Protein AF-A0A7S2D6A1-F1 (afdb_monomer_lite)

Secondary structure (DSSP, 8-state):
--THHHHHHHHHHHHHHHT----EEEEE--S---HHHHHHHTT---TT--EE------SSSTT-TT--S--EEEEESSSS--EEEE-SSSPPGGGSSSS------EEEE--------

Sequence (117 aa):
GNDWGVLVSAIGAATSAAGTQNVLFMGDTNTGLSNSEVFSQLGVLRPDSYHGTSLLPTCCNTGSPGFVFPFDRVIANFGSNMSTEELFNPLPYWADQGDNEFHKAVVGSFSFTETST

Organism: NCBI:txid327968

pLDDT: mean 80.54, std 12.73, range [42.12, 94.38]

Foldseek 3Di:
DCCLVVQLVVLVVVCVVVVHLKDKDKWFPQDPDDQVVVCVSSNSDDRPAKAKEDQDLQDFPPDDPPSRGSTIMIIISFFDHWYKDWACVPPDPVQPPDPNGGGTDIDIDGGHDDPDD

Radius of gyration: 16.39 Å; chains: 1; bounding box: 39×26×48 Å

Structure (mmCIF, N/CA/C/O backbone):
data_AF-A0A7S2D6A1-F1
#
_entry.id   AF-A0A7S2D6A1-F1
#
loop_
_atom_site.group_PDB
_atom_site.id
_atom_site.type_symbol
_atom_site.label_atom_id
_atom_site.label_alt_id
_atom_site.label_comp_id
_atom_site.label_asym_id
_atom_site.label_entity_id
_atom_site.label_seq_id
_atom_site.pdbx_PDB_ins_code
_atom_site.Cartn_x
_atom_site.Cartn_y
_atom_site.Cartn_z
_atom_site.occupancy
_atom_site.B_iso_or_equiv
_atom_site.auth_seq_id
_atom_site.auth_comp_id
_atom_site.auth_asym_id
_atom_site.auth_atom_id
_atom_site.pdbx_PDB_model_num
ATOM 1 N N . GLY A 1 1 ? -20.171 2.797 -16.007 1.00 42.12 1 GLY A N 1
ATOM 2 C CA . GLY A 1 1 ? -20.963 2.445 -14.814 1.00 42.12 1 GLY A CA 1
ATOM 3 C C . GLY A 1 1 ? -20.009 2.480 -13.652 1.00 42.12 1 GLY A C 1
ATOM 4 O O . GLY A 1 1 ? -18.932 1.923 -13.786 1.00 42.12 1 GLY A O 1
ATOM 5 N N . ASN A 1 2 ? -20.304 3.245 -12.609 1.00 50.53 2 ASN A N 1
ATOM 6 C CA . ASN A 1 2 ? -19.270 3.702 -11.680 1.00 50.53 2 ASN A CA 1
ATOM 7 C C . ASN A 1 2 ? -19.007 2.625 -10.615 1.00 50.53 2 ASN A C 1
ATOM 9 O O . ASN A 1 2 ? -19.560 2.696 -9.520 1.00 50.53 2 ASN A O 1
ATOM 13 N N . ASP A 1 3 ? -18.176 1.638 -10.961 1.00 63.69 3 ASP A N 1
ATOM 14 C CA . ASP A 1 3 ? -17.757 0.508 -10.107 1.00 63.69 3 ASP A CA 1
ATOM 15 C C . ASP A 1 3 ? -17.219 0.946 -8.734 1.00 63.69 3 ASP A C 1
ATOM 17 O O . ASP A 1 3 ? -17.340 0.235 -7.739 1.00 63.69 3 ASP A O 1
ATOM 21 N N . TRP A 1 4 ? -16.705 2.174 -8.649 1.00 71.00 4 TRP A N 1
ATOM 22 C CA . TRP A 1 4 ? -16.200 2.776 -7.417 1.00 71.00 4 TRP A CA 1
ATOM 23 C C . TRP A 1 4 ? -17.199 2.765 -6.256 1.00 71.00 4 TRP A C 1
ATOM 25 O O . TRP A 1 4 ? -16.820 2.470 -5.125 1.00 71.00 4 TRP A O 1
ATOM 35 N N . GLY 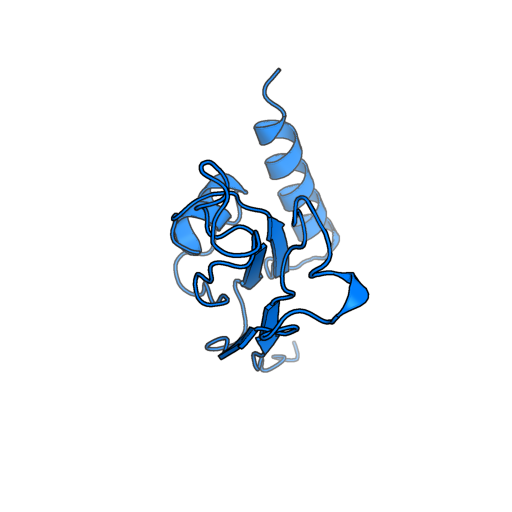A 1 5 ? -18.485 3.024 -6.516 1.00 78.25 5 GLY A N 1
ATOM 36 C CA . GLY A 1 5 ? -19.506 2.994 -5.462 1.00 78.25 5 GLY A CA 1
ATOM 37 C C . GLY A 1 5 ? -19.754 1.587 -4.907 1.00 78.25 5 GLY A C 1
ATOM 38 O O . GLY A 1 5 ? -20.060 1.432 -3.723 1.00 78.25 5 GLY A O 1
ATOM 39 N N . VAL A 1 6 ? -19.580 0.560 -5.745 1.00 85.19 6 VAL A N 1
ATOM 40 C CA . VAL A 1 6 ? -19.724 -0.849 -5.357 1.00 85.19 6 VAL A CA 1
ATOM 41 C C . VAL A 1 6 ? -18.557 -1.269 -4.469 1.00 85.19 6 VAL A C 1
ATOM 43 O O . VAL A 1 6 ? -18.793 -1.865 -3.421 1.00 85.19 6 VAL A O 1
ATOM 46 N N . LEU A 1 7 ? -17.323 -0.899 -4.828 1.00 83.81 7 LEU A N 1
ATOM 47 C CA . LEU A 1 7 ? -16.134 -1.212 -4.032 1.00 83.81 7 LEU A CA 1
ATOM 48 C C . LEU A 1 7 ? -16.190 -0.575 -2.638 1.00 83.81 7 LEU A C 1
ATOM 50 O O . LEU A 1 7 ? -16.009 -1.272 -1.643 1.00 83.81 7 LEU A O 1
ATOM 54 N N . VAL A 1 8 ? -16.514 0.718 -2.553 1.00 87.06 8 VAL A N 1
ATOM 55 C CA . VAL A 1 8 ? -16.676 1.424 -1.268 1.00 87.06 8 VAL A CA 1
ATOM 56 C C . VAL A 1 8 ? -17.741 0.745 -0.402 1.00 87.06 8 VAL A C 1
ATOM 58 O O . VAL A 1 8 ? -17.519 0.483 0.781 1.00 87.06 8 VAL A O 1
ATOM 61 N N . SER A 1 9 ? -18.887 0.403 -0.998 1.00 88.81 9 SER A N 1
ATOM 62 C CA . SER A 1 9 ? -19.976 -0.277 -0.287 1.00 88.81 9 SER A CA 1
ATOM 63 C C . SER A 1 9 ? -19.563 -1.667 0.201 1.00 88.81 9 SER A C 1
ATOM 65 O O . SER A 1 9 ? -19.900 -2.052 1.319 1.00 88.81 9 SER A O 1
ATOM 67 N N . ALA A 1 10 ? -18.808 -2.413 -0.608 1.00 89.62 10 ALA A N 1
ATOM 68 C CA . ALA A 1 10 ? -18.310 -3.737 -0.256 1.00 89.62 10 ALA A CA 1
ATOM 69 C C . ALA A 1 10 ? -17.293 -3.682 0.893 1.00 89.62 10 ALA A C 1
ATOM 71 O O . ALA A 1 10 ? -17.391 -4.480 1.823 1.00 89.62 10 ALA A O 1
ATOM 72 N N . ILE A 1 11 ? -16.369 -2.715 0.876 1.00 88.56 11 ILE A N 1
ATOM 73 C CA . ILE A 1 11 ? -15.416 -2.493 1.973 1.00 88.56 11 ILE A CA 1
ATOM 74 C C . ILE A 1 11 ? -16.170 -2.153 3.262 1.00 88.56 11 ILE A C 1
ATOM 76 O O . ILE A 1 11 ? -15.913 -2.769 4.294 1.00 88.56 11 ILE A O 1
ATOM 80 N N . GLY A 1 12 ? -17.146 -1.240 3.203 1.00 87.75 12 GLY A N 1
ATOM 81 C CA . GLY A 1 12 ? -17.979 -0.884 4.357 1.00 87.75 12 GLY A CA 1
ATOM 82 C C . GLY A 1 12 ? -18.802 -2.056 4.907 1.00 87.75 12 GLY A C 1
ATOM 83 O O . GLY A 1 12 ? -18.936 -2.218 6.122 1.00 87.75 12 GLY A O 1
ATOM 84 N N . ALA A 1 13 ? -19.334 -2.910 4.030 1.00 89.44 13 ALA A N 1
ATOM 85 C CA . ALA A 1 13 ? -20.041 -4.122 4.434 1.00 89.44 13 ALA A CA 1
ATOM 86 C C . ALA A 1 13 ? -19.095 -5.133 5.101 1.00 89.44 13 ALA A C 1
ATOM 88 O O . ALA A 1 13 ? -19.447 -5.712 6.129 1.00 89.44 13 ALA A O 1
ATOM 89 N N . ALA A 1 14 ? -17.888 -5.312 4.559 1.00 90.62 14 ALA A N 1
ATOM 90 C CA . ALA A 1 14 ? -16.883 -6.219 5.103 1.00 90.62 14 ALA A CA 1
ATOM 91 C C . ALA A 1 14 ? -16.384 -5.772 6.485 1.00 90.62 14 ALA A C 1
ATOM 93 O O . ALA A 1 14 ? -16.340 -6.588 7.403 1.00 90.62 14 ALA A O 1
ATOM 94 N N . THR A 1 15 ? -16.072 -4.485 6.670 1.00 89.62 15 THR A N 1
ATOM 95 C CA . THR A 1 15 ? -15.651 -3.934 7.974 1.00 89.62 15 THR A CA 1
ATOM 96 C C . THR A 1 15 ? -16.756 -4.062 9.021 1.00 89.62 15 THR A C 1
ATOM 98 O O . THR A 1 15 ? -16.502 -4.478 10.152 1.00 89.62 15 THR A O 1
ATOM 101 N N . SER A 1 16 ? -18.006 -3.796 8.630 1.00 90.00 16 SER A N 1
ATOM 102 C CA . SER A 1 16 ? -19.176 -3.975 9.498 1.00 90.00 16 SER A CA 1
ATOM 103 C C . SER A 1 16 ? -19.365 -5.436 9.911 1.00 90.00 16 SER A C 1
ATOM 105 O O . SER A 1 16 ? -19.540 -5.720 11.094 1.00 90.00 16 SER A O 1
ATOM 107 N N . ALA A 1 17 ? -19.294 -6.369 8.957 1.00 92.75 17 ALA A N 1
ATOM 108 C CA . ALA A 1 17 ? -19.446 -7.800 9.219 1.00 92.75 17 ALA A CA 1
ATOM 109 C C . ALA A 1 17 ? -18.306 -8.369 10.078 1.00 92.75 17 ALA A C 1
ATOM 111 O O . ALA A 1 17 ? -18.543 -9.234 10.917 1.00 92.75 17 ALA A O 1
ATOM 112 N N . ALA A 1 18 ? -17.082 -7.869 9.897 1.00 90.25 18 ALA A N 1
ATOM 113 C CA . ALA A 1 18 ? -15.915 -8.263 10.681 1.00 90.25 18 ALA A CA 1
ATOM 114 C C . ALA A 1 18 ? -15.847 -7.586 12.063 1.00 90.25 18 ALA A C 1
ATOM 116 O O . ALA A 1 18 ? -14.985 -7.935 12.866 1.00 90.25 18 ALA A O 1
ATOM 117 N N . GLY A 1 19 ? -16.716 -6.608 12.348 1.00 90.69 19 GLY A N 1
ATOM 118 C CA . GLY A 1 19 ? -16.708 -5.869 13.613 1.00 90.69 19 GLY A CA 1
ATOM 119 C C . GLY A 1 19 ? -15.456 -5.009 13.820 1.00 90.69 19 GLY A C 1
ATOM 120 O O . GLY A 1 19 ? -15.105 -4.704 14.957 1.00 90.69 19 GLY A O 1
ATOM 121 N N . THR A 1 20 ? -14.765 -4.619 12.746 1.00 88.00 20 THR A N 1
ATOM 122 C CA . THR A 1 20 ? -13.522 -3.842 12.816 1.00 88.00 20 THR A CA 1
ATOM 123 C C . THR A 1 20 ? -13.458 -2.787 11.726 1.00 88.00 20 THR A C 1
ATOM 125 O O . THR A 1 20 ? -13.941 -2.991 10.620 1.00 88.00 20 THR A O 1
ATOM 128 N N . GLN A 1 21 ? -12.827 -1.656 12.031 1.00 87.81 21 GLN A N 1
ATOM 129 C CA . GLN A 1 21 ? -12.503 -0.615 11.050 1.00 87.81 21 GLN A CA 1
ATOM 130 C C . GLN A 1 21 ? -11.050 -0.713 10.569 1.00 87.81 21 GLN A C 1
ATOM 132 O O . GLN A 1 21 ? -10.602 0.134 9.798 1.00 87.81 21 GLN A O 1
ATOM 137 N N . ASN A 1 22 ? -10.304 -1.722 11.031 1.00 89.31 22 ASN A N 1
ATOM 138 C CA . ASN A 1 22 ? -8.945 -1.975 10.575 1.00 89.31 22 ASN A CA 1
ATOM 139 C C . ASN A 1 22 ? -8.986 -2.562 9.159 1.00 89.31 22 ASN A C 1
ATOM 141 O O . ASN A 1 22 ? -9.624 -3.586 8.922 1.00 89.31 22 ASN A O 1
ATOM 145 N N . VAL A 1 23 ? -8.294 -1.917 8.227 1.00 91.06 23 VAL A N 1
ATOM 146 C CA . VAL A 1 23 ? -8.231 -2.294 6.815 1.00 91.06 23 VAL A CA 1
ATOM 147 C C . VAL A 1 23 ? -6.773 -2.394 6.398 1.00 91.06 23 VAL A C 1
ATOM 149 O O . VAL A 1 23 ? -6.000 -1.458 6.605 1.00 91.06 23 VAL A O 1
ATOM 152 N N . LEU A 1 24 ? -6.423 -3.534 5.798 1.00 91.88 24 LEU A N 1
ATOM 153 C CA . LEU A 1 24 ? -5.197 -3.747 5.037 1.00 91.88 24 LEU A CA 1
ATOM 154 C C . LEU A 1 24 ? -5.576 -3.815 3.556 1.00 91.88 24 LEU A C 1
ATOM 156 O O . LEU A 1 24 ? -6.356 -4.671 3.146 1.00 91.88 24 LEU A O 1
ATOM 160 N N . PHE A 1 25 ? -5.016 -2.914 2.767 1.00 91.31 25 PHE A N 1
ATOM 161 C CA . PHE A 1 25 ? -5.138 -2.873 1.320 1.00 91.31 25 PHE A CA 1
ATOM 162 C C . PHE A 1 25 ? -3.825 -3.327 0.691 1.00 91.31 25 PHE A C 1
ATOM 164 O O . PHE A 1 25 ? -2.753 -2.867 1.089 1.00 91.31 25 PHE A O 1
ATOM 171 N N . MET A 1 26 ? -3.923 -4.205 -0.303 1.00 91.38 26 MET A N 1
ATOM 172 C CA . MET A 1 26 ? -2.806 -4.643 -1.132 1.00 91.38 26 MET A CA 1
ATOM 173 C C . MET A 1 26 ? -3.274 -4.656 -2.578 1.00 91.38 26 MET A C 1
ATOM 175 O O . MET A 1 26 ? -4.232 -5.359 -2.903 1.00 91.38 26 MET A O 1
ATOM 179 N N . GLY A 1 27 ? -2.626 -3.878 -3.434 1.00 87.31 27 GLY A N 1
ATOM 180 C CA . GLY A 1 27 ? -2.989 -3.856 -4.841 1.00 87.31 27 GLY A CA 1
ATOM 181 C C . GLY A 1 27 ? -2.264 -2.799 -5.646 1.00 87.31 27 GLY A C 1
ATOM 182 O O . GLY A 1 27 ? -1.553 -1.947 -5.108 1.00 87.31 27 GLY A O 1
ATOM 183 N N . ASP A 1 28 ? -2.495 -2.869 -6.950 1.00 83.06 28 ASP A N 1
ATOM 184 C CA . ASP A 1 28 ? -2.020 -1.880 -7.895 1.00 83.06 28 ASP A CA 1
ATOM 185 C C . ASP A 1 28 ? -2.930 -0.647 -7.866 1.00 83.06 28 ASP A C 1
ATOM 187 O O . ASP A 1 28 ? -4.135 -0.717 -8.121 1.00 83.06 28 ASP A O 1
ATOM 191 N N . THR A 1 29 ? -2.342 0.493 -7.527 1.00 82.31 29 THR A N 1
ATOM 192 C CA . THR A 1 29 ? -3.037 1.778 -7.524 1.00 82.31 29 THR A CA 1
ATOM 193 C C . THR A 1 29 ? -2.879 2.530 -8.834 1.00 82.31 29 THR A C 1
ATOM 195 O O . THR A 1 29 ? -3.770 3.302 -9.166 1.00 82.31 29 THR A O 1
ATOM 198 N N . ASN A 1 30 ? -1.803 2.318 -9.597 1.00 77.56 30 ASN A N 1
ATOM 199 C CA . ASN A 1 30 ? -1.470 3.113 -10.785 1.00 77.56 30 ASN A CA 1
ATOM 200 C C . ASN A 1 30 ? -1.428 4.640 -10.530 1.00 77.56 30 ASN A C 1
ATOM 202 O O . ASN A 1 30 ? -1.717 5.432 -11.429 1.00 77.56 30 ASN A O 1
ATOM 206 N N . THR A 1 31 ? -1.117 5.101 -9.309 1.00 79.50 31 THR A N 1
ATOM 207 C CA . THR A 1 31 ? -1.135 6.542 -8.983 1.00 79.50 31 THR A CA 1
ATOM 208 C C . THR A 1 31 ? -0.024 6.967 -8.019 1.00 79.50 31 THR A C 1
ATOM 210 O O . THR A 1 31 ? 0.415 6.205 -7.162 1.00 79.50 31 THR A O 1
ATOM 213 N N . GLY A 1 32 ? 0.364 8.246 -8.094 1.00 81.38 32 GLY A N 1
ATOM 214 C CA . GLY A 1 32 ? 1.254 8.898 -7.125 1.00 81.38 32 GLY A CA 1
ATOM 215 C C . GLY A 1 32 ? 0.560 9.453 -5.871 1.00 81.38 32 GLY A C 1
ATOM 216 O O . GLY A 1 32 ? 1.177 10.224 -5.141 1.00 81.38 32 GLY A O 1
ATOM 217 N N . LEU A 1 33 ? -0.710 9.114 -5.629 1.00 86.62 33 LEU A N 1
ATOM 218 C CA . LEU A 1 33 ? -1.474 9.575 -4.468 1.00 86.62 33 LEU A CA 1
ATOM 219 C C . LEU A 1 33 ? -0.865 9.069 -3.155 1.00 86.62 33 LEU A C 1
ATOM 221 O O . LEU A 1 33 ? -0.299 7.967 -3.066 1.00 86.62 33 LEU A O 1
ATOM 225 N N . SER A 1 34 ? -1.028 9.867 -2.106 1.00 88.00 34 SER A N 1
ATOM 226 C CA . SER A 1 34 ? -0.676 9.492 -0.739 1.00 88.00 34 SER A CA 1
ATOM 227 C C . SER A 1 34 ? -1.557 8.350 -0.216 1.00 88.00 34 SER A C 1
ATOM 229 O O . SER A 1 34 ? -2.633 8.063 -0.741 1.00 88.00 34 SER A O 1
ATOM 231 N N . ASN A 1 35 ? -1.108 7.680 0.851 1.00 88.19 35 ASN A N 1
ATOM 232 C CA . ASN A 1 35 ? -1.855 6.566 1.448 1.00 88.19 35 ASN A CA 1
ATOM 233 C C . ASN A 1 35 ? -3.261 6.986 1.916 1.00 88.19 35 ASN A C 1
ATOM 235 O O . ASN A 1 35 ? -4.217 6.231 1.748 1.00 88.19 35 ASN A O 1
ATOM 239 N N . SER A 1 36 ? -3.390 8.197 2.468 1.00 87.94 36 SER A N 1
ATOM 240 C CA . SER A 1 36 ? -4.670 8.745 2.926 1.00 87.94 36 SER A CA 1
ATOM 241 C C . SER A 1 36 ? -5.616 9.053 1.766 1.00 87.94 36 SER A C 1
ATOM 243 O O . SER A 1 36 ? -6.814 8.809 1.880 1.00 87.94 36 SER A O 1
ATOM 245 N N . GLU A 1 37 ? -5.104 9.542 0.635 1.00 89.25 37 GLU A N 1
ATOM 246 C CA . GLU A 1 37 ? -5.906 9.791 -0.567 1.00 89.25 37 GLU A CA 1
ATOM 247 C C . GLU A 1 37 ? -6.438 8.489 -1.176 1.00 89.25 37 GLU A C 1
ATOM 249 O O . GLU A 1 37 ? -7.618 8.425 -1.519 1.00 89.25 37 GLU A O 1
ATOM 254 N N . VAL A 1 38 ? -5.618 7.431 -1.243 1.00 88.81 38 VAL A N 1
ATOM 255 C CA . VAL A 1 38 ? -6.065 6.101 -1.698 1.00 88.81 38 VAL A CA 1
ATOM 256 C C . VAL A 1 38 ? -7.168 5.563 -0.783 1.00 88.81 38 VAL A C 1
ATOM 258 O O . VAL A 1 38 ? -8.223 5.156 -1.262 1.00 88.81 38 VAL A O 1
ATOM 261 N N . PHE A 1 39 ? -6.981 5.607 0.539 1.00 89.25 39 PHE A N 1
ATOM 262 C CA . PHE A 1 39 ? -8.000 5.132 1.486 1.00 89.25 39 PHE A CA 1
ATOM 263 C C . PHE A 1 39 ? -9.276 5.973 1.448 1.00 89.25 39 PHE A C 1
ATOM 265 O O . PHE A 1 39 ? -10.369 5.415 1.526 1.00 89.25 39 PHE A O 1
ATOM 272 N N . SER A 1 40 ? -9.155 7.285 1.245 1.00 87.62 40 SER A N 1
ATOM 273 C CA . SER A 1 40 ? -10.296 8.179 1.037 1.00 87.62 40 SER A CA 1
ATOM 274 C C . SER A 1 40 ? -11.112 7.775 -0.196 1.00 87.62 40 SER A C 1
ATOM 276 O O . SER A 1 40 ? -12.333 7.653 -0.109 1.00 87.62 40 SER A O 1
ATOM 278 N N . GLN A 1 41 ? -10.454 7.466 -1.320 1.00 86.88 41 GLN A N 1
ATOM 279 C CA . GLN A 1 41 ? -11.130 6.967 -2.527 1.00 86.88 41 GLN A CA 1
ATOM 280 C C . GLN A 1 41 ? -11.793 5.598 -2.319 1.00 86.88 41 GLN A C 1
ATOM 282 O O . GLN A 1 41 ? -12.853 5.338 -2.886 1.00 86.88 41 GLN A O 1
ATOM 287 N N . LEU A 1 42 ? -11.207 4.748 -1.472 1.00 86.00 42 LEU A N 1
ATOM 288 C CA . LEU A 1 42 ? -11.774 3.459 -1.063 1.00 86.00 42 LEU A CA 1
ATOM 289 C C . LEU A 1 42 ? -12.865 3.583 0.017 1.00 86.00 42 LEU A C 1
ATOM 291 O O . LEU A 1 42 ? -13.444 2.575 0.419 1.00 86.00 42 LEU A O 1
ATOM 295 N N . GLY A 1 43 ? -13.166 4.796 0.491 1.00 87.12 43 GLY A N 1
ATOM 296 C CA . GLY A 1 43 ? -14.150 5.040 1.546 1.00 87.12 43 GLY A CA 1
ATOM 297 C C . GLY A 1 43 ? -13.727 4.530 2.927 1.00 87.12 43 GLY A C 1
ATOM 298 O O . GLY A 1 43 ? -14.568 4.375 3.812 1.00 87.12 43 GLY A O 1
ATOM 299 N N . VAL A 1 44 ? -12.433 4.278 3.136 1.00 87.44 44 VAL A N 1
ATOM 300 C CA . VAL A 1 44 ? -11.866 3.901 4.434 1.00 87.44 44 VAL A CA 1
ATOM 301 C C . VAL A 1 44 ? -11.573 5.175 5.220 1.00 87.44 44 VAL A C 1
ATOM 303 O O . VAL A 1 44 ? -10.532 5.810 5.058 1.00 87.44 44 VAL A O 1
ATOM 306 N N . LEU A 1 45 ? -12.511 5.572 6.076 1.00 69.38 45 LEU A N 1
ATOM 307 C CA . LEU A 1 45 ? -12.436 6.831 6.814 1.00 69.38 45 LEU A CA 1
ATOM 308 C C . LEU A 1 45 ? -11.802 6.618 8.194 1.00 69.38 45 LEU A C 1
ATOM 310 O O . LEU A 1 45 ? -12.492 6.301 9.163 1.00 69.38 45 LEU A O 1
ATOM 314 N N . ARG A 1 46 ? -10.480 6.813 8.302 1.00 76.00 46 ARG A N 1
ATOM 315 C CA . ARG A 1 46 ? -9.799 6.903 9.605 1.00 76.00 46 ARG A CA 1
ATOM 316 C C . ARG A 1 46 ? -8.644 7.916 9.557 1.00 76.00 46 ARG A C 1
ATOM 318 O O . ARG A 1 46 ? -7.558 7.557 9.123 1.00 76.00 46 ARG A O 1
ATOM 325 N N . PRO A 1 47 ? -8.857 9.175 9.975 1.00 58.34 47 PRO A N 1
ATOM 326 C CA . PRO A 1 47 ? -8.028 10.314 9.564 1.00 58.34 47 PRO A CA 1
ATOM 327 C C . PRO A 1 47 ? -6.544 10.263 9.969 1.00 58.34 47 PRO A C 1
ATOM 329 O O . PRO A 1 47 ? -5.743 10.924 9.313 1.00 58.34 47 PRO A O 1
ATOM 332 N N . ASP A 1 48 ? -6.157 9.453 10.963 1.00 64.69 48 ASP A N 1
ATOM 333 C CA . ASP A 1 48 ? -4.892 9.666 11.682 1.00 64.69 48 ASP A CA 1
ATOM 334 C C . ASP A 1 48 ? -3.900 8.483 11.674 1.00 64.69 48 ASP A C 1
ATOM 336 O O . ASP A 1 48 ? -2.898 8.536 12.385 1.00 64.69 48 ASP A O 1
ATOM 340 N N . SER A 1 49 ? -4.133 7.401 10.916 1.00 76.12 49 SER A N 1
ATOM 341 C CA . SER A 1 49 ? -3.304 6.183 11.052 1.00 76.12 49 SER A CA 1
ATOM 342 C C . SER A 1 49 ? -2.991 5.431 9.759 1.00 76.12 49 SER A C 1
ATOM 344 O O . SER A 1 49 ? -3.015 4.207 9.753 1.00 76.12 49 SER A O 1
ATOM 346 N N . TYR A 1 50 ? -2.690 6.123 8.658 1.00 88.19 50 TYR A N 1
ATOM 347 C CA . TYR A 1 50 ? -2.314 5.462 7.401 1.00 88.19 50 TYR A CA 1
ATOM 348 C C . TYR A 1 50 ? -0.812 5.164 7.345 1.00 88.19 50 TYR A C 1
ATOM 350 O O . TYR A 1 50 ? 0.015 6.073 7.240 1.00 88.19 50 TYR A O 1
ATOM 358 N N . HIS A 1 51 ? -0.459 3.885 7.331 1.00 90.88 51 HIS A N 1
ATOM 359 C CA . HIS A 1 51 ? 0.908 3.403 7.170 1.00 90.88 51 HIS A CA 1
ATOM 360 C C . HIS A 1 51 ? 0.979 2.568 5.903 1.00 90.88 51 HIS A C 1
ATOM 362 O O . HIS A 1 51 ? 0.123 1.724 5.667 1.00 90.88 51 HIS A O 1
ATOM 368 N N . GLY A 1 52 ? 1.978 2.797 5.064 1.00 91.62 52 GLY A N 1
ATOM 369 C CA . GLY A 1 52 ? 2.071 2.070 3.810 1.00 91.62 52 GLY A CA 1
ATOM 370 C C . GLY A 1 52 ? 3.473 2.068 3.255 1.00 91.62 52 GLY A C 1
ATOM 371 O O . GLY A 1 52 ? 4.332 2.821 3.720 1.00 91.62 52 GLY A O 1
ATOM 372 N N . THR A 1 53 ? 3.681 1.214 2.266 1.00 91.88 53 THR A N 1
ATOM 373 C CA . THR A 1 53 ? 4.957 1.098 1.574 1.00 91.88 53 THR A CA 1
ATOM 374 C C . THR A 1 53 ? 5.320 2.390 0.847 1.00 91.88 53 THR A C 1
ATOM 376 O O . THR A 1 53 ? 4.454 3.150 0.400 1.00 91.88 53 THR A O 1
ATOM 379 N N . SER A 1 54 ? 6.620 2.633 0.711 1.00 89.06 54 SER A N 1
ATOM 380 C CA . SER A 1 54 ? 7.173 3.676 -0.146 1.00 89.06 54 SER A CA 1
ATOM 381 C C . SER 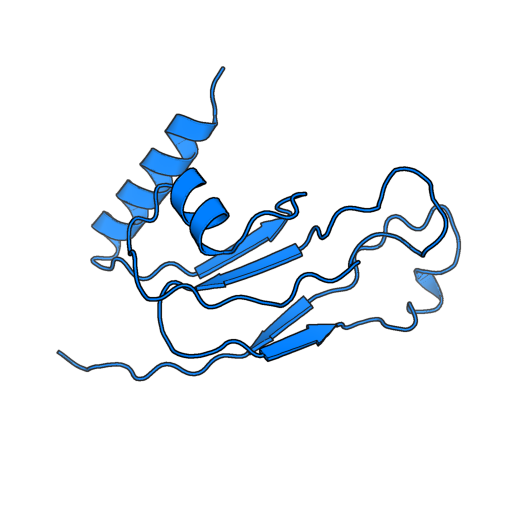A 1 54 ? 6.716 3.484 -1.591 1.00 89.06 54 SER A C 1
ATOM 383 O O . SER A 1 54 ? 6.520 2.361 -2.054 1.00 89.06 54 SER A O 1
ATOM 385 N N . LEU A 1 55 ? 6.597 4.594 -2.319 1.00 85.44 55 LEU A N 1
ATOM 386 C CA . LEU A 1 55 ? 6.381 4.569 -3.760 1.00 85.44 55 LEU A CA 1
ATOM 387 C C . LEU A 1 55 ? 7.654 4.089 -4.452 1.00 85.44 55 LEU A C 1
ATOM 389 O O . LEU A 1 55 ? 8.675 4.776 -4.403 1.00 85.44 55 LEU A O 1
ATOM 393 N N . LEU A 1 56 ? 7.585 2.925 -5.089 1.00 81.44 56 LEU A N 1
ATOM 394 C CA . LEU A 1 56 ? 8.696 2.340 -5.827 1.00 81.44 56 LEU A CA 1
ATOM 395 C C . LEU A 1 56 ? 8.312 2.151 -7.300 1.00 81.44 56 LEU A C 1
ATOM 397 O O . LEU A 1 56 ? 7.148 1.869 -7.591 1.00 81.44 56 LEU A O 1
ATOM 401 N N . PRO A 1 57 ? 9.266 2.290 -8.237 1.00 77.56 57 PRO A N 1
ATOM 402 C CA . PRO A 1 57 ? 9.070 1.910 -9.630 1.00 77.56 57 PRO A CA 1
ATOM 403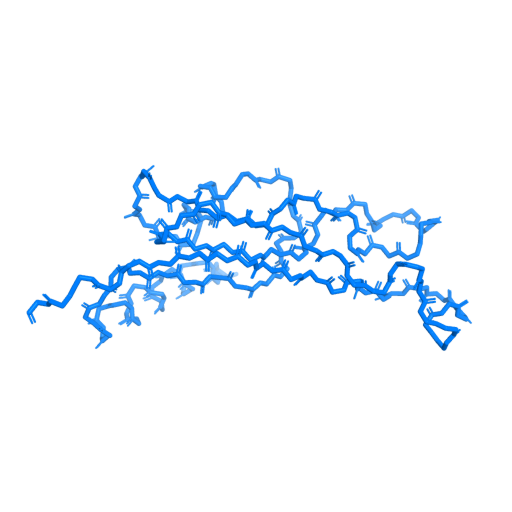 C C . PRO A 1 57 ? 9.105 0.381 -9.731 1.00 77.56 57 PRO A C 1
ATOM 405 O O . PRO A 1 57 ? 10.127 -0.219 -10.079 1.00 77.56 57 PRO A O 1
ATOM 408 N N . THR A 1 58 ? 7.996 -0.250 -9.346 1.00 79.00 58 THR A N 1
ATOM 409 C CA . THR A 1 58 ? 7.862 -1.709 -9.315 1.00 79.00 58 THR A CA 1
ATOM 410 C C . THR A 1 58 ? 7.672 -2.275 -10.708 1.00 79.00 58 THR A C 1
ATOM 412 O O . THR A 1 58 ? 8.134 -3.374 -10.984 1.00 79.00 58 THR A O 1
ATOM 415 N N . CYS A 1 59 ? 7.092 -1.500 -11.617 1.00 73.25 59 CYS A N 1
ATOM 416 C CA . CYS A 1 59 ? 6.871 -1.875 -13.002 1.00 73.25 59 CYS A CA 1
ATOM 417 C C . CYS A 1 59 ? 7.448 -0.807 -13.931 1.00 73.25 59 CYS A C 1
ATOM 419 O O . CYS A 1 59 ? 7.455 0.371 -13.588 1.00 73.25 59 CYS A O 1
ATOM 421 N N . CYS A 1 60 ? 8.003 -1.125 -15.094 1.00 71.06 60 CYS A N 1
ATOM 422 C CA . CYS A 1 60 ? 8.525 -2.397 -15.618 1.00 71.06 60 CYS A CA 1
ATOM 423 C C . CYS A 1 60 ? 10.052 -2.266 -15.780 1.00 71.06 60 CYS A C 1
ATOM 425 O O . CYS A 1 60 ? 10.592 -1.252 -15.330 1.00 71.06 60 CYS A O 1
ATOM 427 N N . ASN A 1 61 ? 10.778 -3.232 -16.381 1.00 63.66 61 ASN A N 1
ATOM 428 C CA . ASN A 1 61 ? 12.230 -3.051 -16.612 1.00 63.66 61 ASN A CA 1
ATOM 429 C C . ASN A 1 61 ? 12.462 -1.673 -17.247 1.00 63.66 61 ASN A C 1
ATOM 431 O O . ASN A 1 61 ? 11.822 -1.310 -18.238 1.00 63.66 61 ASN A O 1
ATOM 435 N N . THR A 1 62 ? 13.294 -0.873 -16.590 1.00 55.88 62 THR A N 1
ATOM 436 C CA . THR A 1 62 ? 13.438 0.559 -16.840 1.00 55.88 62 THR A CA 1
ATOM 437 C C . THR A 1 62 ? 13.814 0.792 -18.301 1.00 55.88 62 THR A C 1
ATOM 439 O O . THR A 1 62 ? 14.944 0.517 -18.693 1.00 55.88 62 THR A O 1
ATOM 442 N N . GLY A 1 63 ? 12.873 1.273 -19.119 1.00 51.59 63 GLY A N 1
ATOM 443 C CA . GLY A 1 63 ? 13.125 1.506 -20.545 1.00 51.59 63 GLY A CA 1
ATOM 444 C C . GLY A 1 63 ? 11.887 1.633 -21.432 1.00 51.59 63 GLY A C 1
ATOM 445 O O . GLY A 1 63 ? 11.959 2.330 -22.442 1.00 51.59 63 GLY A O 1
ATOM 446 N N . SER A 1 64 ? 10.748 1.038 -21.057 1.00 51.97 64 SER A N 1
ATOM 447 C CA . SER A 1 64 ? 9.514 1.154 -21.850 1.00 51.97 64 SER A CA 1
ATOM 448 C C . SER A 1 64 ? 8.740 2.444 -21.529 1.00 51.97 64 SER A C 1
ATOM 450 O O . SER A 1 64 ? 8.272 2.616 -20.398 1.00 51.97 64 SER A O 1
ATOM 452 N N . PRO A 1 65 ? 8.563 3.367 -22.496 1.00 48.84 65 PRO A N 1
ATOM 453 C CA . PRO A 1 65 ? 7.758 4.566 -22.297 1.00 48.84 65 PRO A CA 1
ATOM 454 C C . PRO A 1 65 ? 6.290 4.179 -22.069 1.00 48.84 65 PRO A C 1
ATOM 456 O O . PRO A 1 65 ? 5.646 3.629 -22.956 1.00 48.84 65 PRO A O 1
ATOM 459 N N . GLY A 1 66 ? 5.765 4.465 -20.874 1.00 53.78 66 GLY A N 1
ATOM 460 C CA . GLY A 1 66 ? 4.367 4.192 -20.502 1.00 53.78 66 GLY A CA 1
ATOM 461 C C . GLY A 1 66 ? 4.188 3.503 -19.147 1.00 53.78 66 GLY A C 1
ATOM 462 O O . GLY A 1 66 ? 3.131 3.641 -18.541 1.00 53.78 66 GLY A O 1
ATOM 463 N N . PHE A 1 67 ? 5.232 2.857 -18.624 1.00 55.09 67 PHE A N 1
ATOM 464 C CA . PHE A 1 67 ? 5.205 2.136 -17.345 1.00 55.09 67 PHE A CA 1
ATOM 465 C C . PHE A 1 67 ? 5.998 2.893 -16.270 1.00 55.09 67 PHE A C 1
ATOM 467 O O . PHE A 1 67 ? 7.039 2.438 -15.813 1.00 55.09 67 PHE A O 1
ATOM 474 N N . VAL A 1 68 ? 5.558 4.115 -15.943 1.00 59.78 68 VAL A N 1
ATOM 475 C CA . VAL A 1 68 ? 6.286 5.052 -15.050 1.00 59.78 68 VAL A CA 1
ATOM 476 C C . VAL A 1 68 ? 5.551 5.279 -13.721 1.00 59.78 68 VAL A C 1
ATOM 478 O O . VAL A 1 68 ? 6.003 6.048 -12.874 1.00 59.78 68 VAL A O 1
ATOM 481 N N . PHE A 1 69 ? 4.396 4.645 -13.519 1.00 63.44 69 PHE A N 1
ATOM 482 C CA . PHE A 1 69 ? 3.638 4.825 -12.285 1.00 63.44 69 PHE A CA 1
ATOM 483 C C . PHE A 1 69 ? 4.219 3.959 -11.156 1.00 63.44 69 PHE A C 1
ATOM 485 O O . PHE A 1 69 ? 4.845 2.938 -11.408 1.00 63.44 69 PHE A O 1
ATOM 492 N N . PRO A 1 70 ? 4.087 4.359 -9.886 1.00 64.31 70 PRO A N 1
ATOM 493 C CA . PRO A 1 70 ? 4.274 3.435 -8.783 1.00 64.31 70 PRO A CA 1
ATOM 494 C C . PRO A 1 70 ? 2.992 2.611 -8.649 1.00 64.31 70 PRO A C 1
ATOM 496 O O . PRO A 1 70 ? 1.925 3.148 -8.344 1.00 64.31 70 PRO A O 1
ATOM 499 N N . PHE A 1 71 ? 3.086 1.321 -8.947 1.00 71.62 71 PHE A N 1
ATOM 500 C CA . PHE A 1 71 ? 1.916 0.469 -9.120 1.00 71.62 71 PHE A CA 1
ATOM 501 C C . PHE A 1 71 ? 1.488 -0.118 -7.775 1.00 71.62 71 PHE A C 1
ATOM 503 O O . PHE A 1 71 ? 0.457 0.254 -7.207 1.00 71.62 71 PHE A O 1
ATOM 510 N N . ASP A 1 72 ? 2.345 -0.957 -7.203 1.00 81.44 72 ASP A N 1
ATOM 511 C CA . ASP A 1 72 ? 1.986 -1.809 -6.078 1.00 81.44 72 ASP A CA 1
ATOM 512 C C . ASP A 1 72 ? 2.060 -1.074 -4.736 1.00 81.44 72 ASP A C 1
ATOM 514 O O . ASP A 1 72 ? 3.066 -0.451 -4.376 1.00 81.44 72 ASP A O 1
ATOM 518 N N . ARG A 1 73 ? 0.974 -1.157 -3.964 1.00 87.00 73 ARG A N 1
ATOM 519 C CA . ARG A 1 73 ? 0.855 -0.542 -2.640 1.00 87.00 73 ARG A CA 1
ATOM 520 C C . ARG A 1 73 ? 0.399 -1.564 -1.619 1.00 87.00 73 ARG A C 1
ATOM 522 O O . ARG A 1 73 ? -0.565 -2.292 -1.845 1.00 87.00 73 ARG A O 1
ATOM 529 N N . VAL A 1 74 ? 1.041 -1.529 -0.456 1.00 92.62 74 VAL A N 1
ATOM 530 C CA . VAL A 1 74 ? 0.517 -2.111 0.780 1.00 92.62 74 VAL A CA 1
ATOM 531 C C . VAL A 1 74 ? 0.217 -0.953 1.721 1.00 92.62 74 VAL A C 1
ATOM 533 O O . VAL A 1 74 ? 1.092 -0.127 1.975 1.00 92.62 74 VAL A O 1
ATOM 536 N N . ILE A 1 75 ? -1.021 -0.849 2.198 1.00 92.50 75 ILE A N 1
ATOM 537 C CA . ILE A 1 75 ? -1.468 0.236 3.078 1.00 92.50 75 ILE A CA 1
ATOM 538 C C . ILE A 1 75 ? -2.328 -0.353 4.193 1.00 92.50 75 ILE A C 1
ATOM 540 O O . ILE A 1 75 ? -3.261 -1.105 3.931 1.00 92.50 75 ILE A O 1
ATOM 544 N N . ALA A 1 76 ? -2.053 0.024 5.433 1.00 92.88 76 ALA A N 1
ATOM 545 C CA . ALA A 1 76 ? -2.847 -0.300 6.606 1.00 92.88 76 ALA A CA 1
ATOM 546 C C . ALA A 1 76 ? -3.308 0.988 7.301 1.00 92.88 76 ALA A C 1
ATOM 548 O O . ALA A 1 76 ? -2.562 1.966 7.346 1.00 92.88 76 ALA A O 1
ATOM 549 N N . ASN A 1 77 ? -4.513 0.990 7.884 1.00 91.62 77 ASN A N 1
ATOM 550 C CA . ASN A 1 77 ? -4.959 2.069 8.784 1.00 91.62 77 ASN A CA 1
ATOM 551 C C . ASN A 1 77 ? -4.756 1.743 10.283 1.00 91.62 77 ASN A C 1
ATOM 553 O O . ASN A 1 77 ? -5.457 2.269 11.157 1.00 91.62 77 ASN A O 1
ATOM 557 N N . PHE A 1 78 ? -3.854 0.816 10.589 1.00 89.44 78 PHE A N 1
ATOM 558 C CA . PHE A 1 78 ? -3.581 0.318 11.932 1.00 89.44 78 PHE A CA 1
ATOM 559 C C . PHE A 1 78 ? -2.108 -0.076 12.060 1.00 89.44 78 PHE A C 1
ATOM 561 O O . PHE A 1 78 ? -1.396 -0.194 11.064 1.00 89.44 78 PHE A O 1
ATOM 568 N N . GLY A 1 79 ? -1.668 -0.301 13.298 1.00 87.75 79 GLY A N 1
ATOM 569 C CA . GLY A 1 79 ? -0.271 -0.591 13.602 1.00 87.75 79 GLY A CA 1
ATOM 570 C C . GLY A 1 79 ? 0.594 0.665 13.651 1.00 87.75 79 GLY A C 1
ATOM 571 O O . GLY A 1 79 ? 0.140 1.715 14.100 1.00 87.75 79 GLY A O 1
ATOM 572 N N . SER A 1 80 ? 1.856 0.521 13.264 1.00 85.31 80 SER A N 1
ATOM 573 C CA . SER A 1 80 ? 2.864 1.580 13.237 1.00 85.31 80 SER A CA 1
ATOM 574 C C . SER A 1 80 ? 3.486 1.721 11.844 1.00 85.31 80 SER A C 1
ATOM 576 O O . SER A 1 80 ? 3.038 1.090 10.886 1.00 85.31 80 SER A O 1
ATOM 578 N N . ASN A 1 81 ? 4.513 2.573 11.723 1.00 86.19 81 ASN A N 1
ATOM 579 C CA . ASN A 1 81 ? 5.235 2.798 10.471 1.00 86.19 81 ASN A CA 1
ATOM 580 C C . ASN A 1 81 ? 5.554 1.488 9.736 1.00 86.19 81 ASN A C 1
ATOM 582 O O . ASN A 1 81 ? 6.046 0.529 10.330 1.00 86.19 81 ASN A O 1
ATOM 586 N N . MET A 1 82 ? 5.314 1.495 8.425 1.00 92.00 82 MET A N 1
ATOM 587 C CA . MET A 1 82 ? 5.572 0.366 7.542 1.00 92.00 82 MET A CA 1
ATOM 588 C C . MET A 1 82 ? 6.914 0.566 6.832 1.00 92.00 82 MET A C 1
ATOM 590 O O . MET A 1 82 ? 7.120 1.587 6.176 1.00 92.00 82 MET A O 1
ATOM 594 N N . SER A 1 83 ? 7.835 -0.387 6.968 1.00 94.38 83 SER A N 1
ATOM 595 C CA . SER A 1 83 ? 9.048 -0.438 6.150 1.00 94.38 83 SER A CA 1
ATOM 596 C C . SER A 1 83 ? 8.757 -1.096 4.804 1.00 94.38 83 SER A C 1
ATOM 598 O O . SER A 1 83 ? 7.769 -1.812 4.644 1.00 94.38 83 SER A O 1
ATOM 600 N N . THR A 1 84 ? 9.603 -0.811 3.816 1.00 94.38 84 THR A N 1
ATOM 601 C CA . THR A 1 84 ? 9.444 -1.289 2.438 1.00 94.38 84 THR A CA 1
ATOM 602 C C . THR A 1 84 ? 10.696 -2.015 1.989 1.00 94.38 84 THR A C 1
ATOM 604 O O . THR A 1 84 ? 11.795 -1.482 2.134 1.00 94.38 84 THR A O 1
ATOM 607 N N . GLU A 1 85 ? 10.516 -3.190 1.405 1.00 93.69 85 GLU A N 1
ATOM 608 C CA . GLU A 1 85 ? 11.551 -3.932 0.692 1.00 93.69 85 GLU A CA 1
ATOM 609 C C . GLU A 1 85 ? 11.076 -4.198 -0.740 1.00 93.69 85 GLU A C 1
ATOM 611 O O . GLU A 1 85 ? 9.937 -4.612 -0.962 1.00 93.69 85 GLU A O 1
ATOM 616 N N . GLU A 1 86 ? 11.949 -3.931 -1.710 1.00 89.81 86 GLU A N 1
ATOM 617 C CA . GLU A 1 86 ? 11.742 -4.295 -3.110 1.00 89.81 86 GLU A CA 1
ATOM 618 C C . GLU A 1 86 ? 12.436 -5.627 -3.382 1.00 89.81 86 GLU A C 1
ATOM 620 O O . GLU A 1 86 ? 13.648 -5.750 -3.198 1.00 89.81 86 GLU A O 1
ATOM 625 N N . LEU A 1 87 ? 11.682 -6.617 -3.842 1.00 90.38 87 LEU A N 1
ATOM 626 C CA . LEU A 1 87 ? 12.225 -7.900 -4.266 1.00 90.38 87 LEU A CA 1
ATOM 627 C C . LEU A 1 87 ? 12.481 -7.897 -5.772 1.00 90.38 87 LEU A C 1
ATOM 629 O O . LEU A 1 87 ? 11.880 -7.130 -6.522 1.00 90.38 87 LEU A O 1
ATOM 633 N N . PHE A 1 88 ? 13.337 -8.816 -6.225 1.00 88.06 88 PHE A N 1
ATOM 634 C CA . PHE A 1 88 ? 13.674 -8.975 -7.646 1.00 88.06 88 PHE A CA 1
ATOM 635 C C . PHE A 1 88 ? 14.365 -7.740 -8.245 1.00 88.06 88 PHE A C 1
ATOM 637 O O . PHE A 1 88 ? 14.115 -7.361 -9.387 1.00 88.06 88 PHE A O 1
ATOM 644 N N . ASN A 1 89 ? 15.255 -7.121 -7.465 1.00 83.75 89 ASN A N 1
ATOM 645 C CA . ASN A 1 89 ? 16.166 -6.083 -7.929 1.00 83.75 89 ASN A CA 1
ATOM 646 C C . ASN A 1 89 ? 17.630 -6.532 -7.700 1.00 83.75 89 ASN A C 1
ATOM 648 O O . ASN A 1 89 ? 18.092 -6.515 -6.556 1.00 83.75 89 ASN A O 1
ATOM 652 N N . PRO A 1 90 ? 18.363 -6.972 -8.744 1.00 84.00 90 PRO A N 1
ATOM 653 C CA . PRO A 1 90 ? 17.973 -6.991 -10.158 1.00 84.00 90 PRO A CA 1
ATOM 654 C C . PRO A 1 90 ? 16.933 -8.077 -10.483 1.00 84.00 90 PRO A C 1
ATOM 656 O O . PRO A 1 90 ? 16.730 -9.013 -9.703 1.00 84.00 90 PRO A O 1
ATOM 659 N N . LEU A 1 91 ? 16.291 -7.956 -11.650 1.00 83.94 91 LEU A N 1
ATOM 660 C CA . LEU A 1 91 ? 15.314 -8.935 -12.127 1.00 83.94 91 LEU A CA 1
ATOM 661 C C . LEU A 1 91 ? 15.951 -10.329 -12.251 1.00 83.94 91 LEU A C 1
ATOM 663 O O . LEU A 1 91 ? 17.119 -10.450 -12.636 1.00 83.94 91 LEU A O 1
ATOM 667 N N . PRO A 1 92 ? 15.209 -11.408 -11.948 1.00 85.12 92 PRO A N 1
ATOM 668 C CA . PRO A 1 92 ? 15.697 -12.748 -12.212 1.00 85.12 92 PRO A CA 1
ATOM 669 C C . PRO A 1 92 ? 15.864 -12.952 -13.720 1.00 85.12 92 PRO A C 1
ATOM 671 O O . PRO A 1 92 ? 15.058 -12.472 -14.510 1.00 85.12 92 PRO A O 1
ATOM 674 N N . TYR A 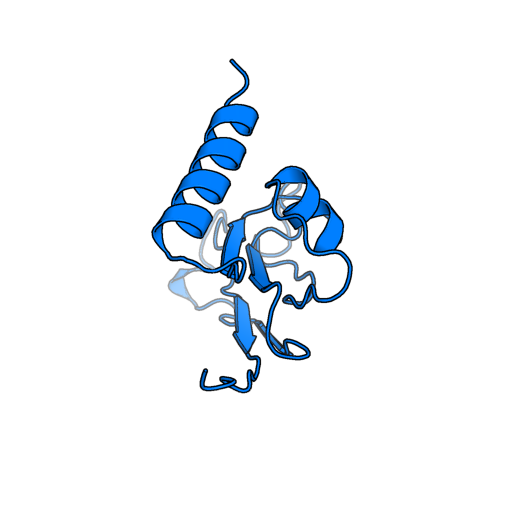1 93 ? 16.877 -13.730 -14.111 1.00 85.88 93 TYR A N 1
ATOM 675 C CA . TYR A 1 93 ? 17.272 -13.916 -15.514 1.00 85.88 93 TYR A CA 1
ATOM 676 C C . TYR A 1 93 ? 16.107 -14.227 -16.463 1.00 85.88 93 TYR A C 1
ATOM 678 O O . TYR A 1 93 ? 16.096 -13.715 -17.571 1.00 85.88 93 TYR A O 1
ATOM 686 N N . TRP A 1 94 ? 15.129 -15.036 -16.040 1.00 83.56 94 TRP A N 1
ATOM 687 C CA . TRP A 1 94 ? 13.968 -15.411 -16.857 1.00 83.56 94 TRP A CA 1
ATOM 688 C C . TRP A 1 94 ? 12.973 -14.262 -17.089 1.00 83.56 94 TRP A C 1
ATOM 690 O O . TRP A 1 94 ? 12.234 -14.302 -18.068 1.00 83.56 94 TRP A O 1
ATOM 700 N N . ALA A 1 95 ? 12.945 -13.263 -16.202 1.00 80.56 95 ALA A N 1
ATOM 701 C CA . ALA A 1 95 ? 12.090 -12.078 -16.294 1.00 80.56 95 ALA A CA 1
ATOM 702 C C . ALA A 1 95 ? 12.760 -10.926 -17.057 1.00 80.56 95 ALA A C 1
ATOM 704 O O . ALA A 1 95 ? 12.096 -9.949 -17.377 1.00 80.56 95 ALA A O 1
ATOM 705 N N . ASP A 1 96 ? 14.060 -11.043 -17.336 1.00 77.88 96 ASP A N 1
ATOM 706 C CA . ASP A 1 96 ? 14.890 -10.028 -17.998 1.00 77.88 96 ASP A CA 1
ATOM 707 C C . ASP A 1 96 ? 15.079 -10.312 -19.509 1.00 77.88 96 ASP A C 1
ATOM 709 O O . ASP A 1 96 ? 16.023 -9.831 -20.129 1.00 77.88 96 ASP A O 1
ATOM 713 N N . GLN A 1 97 ? 14.227 -11.153 -20.118 1.00 69.62 97 GLN A N 1
ATOM 714 C CA . GLN A 1 97 ? 14.396 -11.646 -21.503 1.00 69.62 97 GLN A CA 1
ATOM 715 C C . GLN A 1 97 ? 13.423 -11.060 -22.552 1.00 69.62 97 GLN A C 1
ATOM 717 O O . GLN A 1 97 ? 13.313 -11.644 -23.631 1.00 69.62 97 GLN A O 1
ATOM 722 N N . GLY A 1 98 ? 12.699 -9.953 -22.323 1.00 65.56 98 GLY A N 1
ATOM 723 C CA . GLY A 1 98 ? 11.725 -9.492 -23.335 1.00 65.56 98 GLY A CA 1
ATOM 724 C C . GLY A 1 98 ? 11.060 -8.133 -2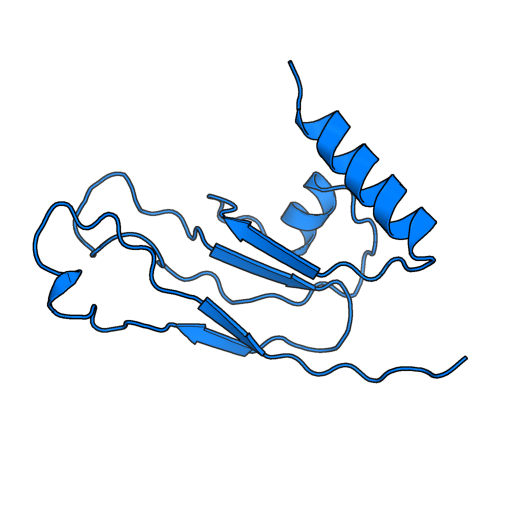3.111 1.00 65.56 98 GLY A C 1
ATOM 725 O O . GLY A 1 98 ? 11.668 -7.217 -22.563 1.00 65.56 98 GLY A O 1
ATOM 726 N N . ASP A 1 99 ? 9.810 -7.997 -23.574 1.00 59.94 99 ASP A N 1
ATOM 727 C CA . ASP A 1 99 ? 8.932 -6.859 -23.270 1.00 59.94 99 ASP A CA 1
ATOM 728 C C . ASP A 1 99 ? 8.569 -6.949 -21.784 1.00 59.94 99 ASP A C 1
ATOM 730 O O . ASP A 1 99 ? 7.676 -7.686 -21.377 1.00 59.94 99 ASP A O 1
ATOM 734 N N . ASN A 1 100 ? 9.403 -6.327 -20.956 1.00 64.81 100 ASN A N 1
ATOM 735 C CA . ASN A 1 100 ? 9.563 -6.666 -19.548 1.00 64.81 100 ASN A CA 1
ATOM 736 C C . ASN A 1 100 ? 8.409 -6.187 -18.651 1.00 64.81 100 ASN A C 1
ATOM 738 O O . ASN A 1 100 ? 8.639 -5.369 -17.766 1.00 64.81 100 ASN A O 1
ATOM 742 N N . GLU A 1 101 ? 7.208 -6.738 -18.825 1.00 72.44 101 GLU A N 1
ATOM 743 C CA . GLU A 1 101 ? 5.977 -6.450 -18.066 1.00 72.44 101 GLU A CA 1
ATOM 744 C C . GLU A 1 101 ? 5.996 -6.947 -16.598 1.00 72.44 101 GLU A C 1
ATOM 746 O O . GLU A 1 101 ? 4.962 -7.128 -15.953 1.00 72.44 101 GLU A O 1
ATOM 751 N N . PHE A 1 102 ? 7.182 -7.220 -16.048 1.00 79.44 102 PHE A N 1
ATOM 752 C CA . PHE A 1 102 ? 7.328 -7.785 -14.715 1.0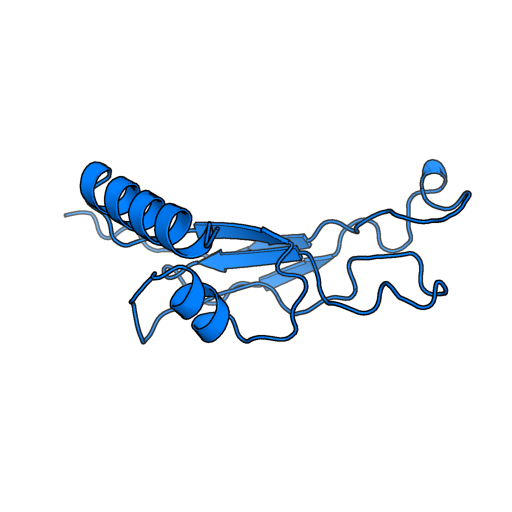0 79.44 102 PHE A CA 1
ATOM 753 C C . PHE A 1 102 ? 7.261 -6.701 -13.635 1.00 79.44 102 PHE A C 1
ATOM 755 O O . PHE A 1 102 ? 8.139 -5.839 -13.537 1.00 79.44 102 PHE A O 1
ATOM 762 N N . HIS A 1 103 ? 6.250 -6.803 -12.772 1.00 82.00 103 HIS A N 1
ATOM 763 C CA . HIS A 1 103 ? 6.163 -6.033 -11.536 1.00 82.00 103 HIS A CA 1
ATOM 764 C C . HIS A 1 103 ? 7.066 -6.662 -10.462 1.00 82.00 103 HIS A C 1
ATOM 766 O O . HIS A 1 103 ? 6.814 -7.770 -9.981 1.00 82.00 103 HIS A O 1
ATOM 772 N N . LYS A 1 104 ? 8.117 -5.946 -10.058 1.00 84.19 104 LYS A N 1
ATOM 773 C CA . LYS A 1 104 ? 8.920 -6.250 -8.869 1.00 84.19 104 LYS A CA 1
ATOM 774 C C . LYS A 1 104 ? 8.021 -6.256 -7.638 1.00 84.19 104 LYS A C 1
ATOM 776 O O . LYS A 1 104 ? 7.258 -5.323 -7.407 1.00 84.19 104 LYS A O 1
ATOM 781 N N . ALA A 1 105 ? 8.121 -7.310 -6.836 1.00 87.62 105 ALA A N 1
ATOM 782 C CA . ALA A 1 105 ? 7.289 -7.437 -5.651 1.00 87.62 105 ALA A CA 1
ATOM 783 C C . ALA A 1 105 ? 7.724 -6.442 -4.568 1.00 87.62 105 ALA A C 1
ATOM 785 O O . ALA A 1 105 ? 8.915 -6.204 -4.364 1.00 87.62 105 ALA A O 1
ATOM 786 N N . VAL A 1 106 ? 6.743 -5.913 -3.840 1.00 89.62 106 VAL A N 1
ATOM 787 C CA . VAL A 1 106 ? 6.960 -5.052 -2.678 1.00 89.62 106 VAL A CA 1
ATOM 788 C C . VAL A 1 106 ? 6.528 -5.790 -1.426 1.00 89.62 106 VAL A C 1
ATOM 790 O O . VAL A 1 106 ? 5.418 -6.317 -1.352 1.00 89.62 106 VAL A O 1
ATOM 793 N N . VAL A 1 107 ? 7.392 -5.785 -0.418 1.00 93.00 107 VAL A N 1
ATOM 794 C CA . VAL A 1 107 ? 7.080 -6.276 0.921 1.00 93.00 107 VAL A CA 1
ATOM 795 C C . VAL A 1 107 ? 6.919 -5.084 1.855 1.00 93.00 107 VAL A C 1
ATOM 797 O O . VAL A 1 107 ? 7.828 -4.267 2.010 1.00 93.00 107 VAL A O 1
ATOM 800 N N . GLY A 1 108 ? 5.749 -4.996 2.486 1.00 92.44 108 GLY A N 1
ATOM 801 C CA . GLY A 1 108 ? 5.480 -4.083 3.591 1.00 92.44 108 GLY A CA 1
ATOM 802 C C . GLY A 1 108 ? 5.609 -4.812 4.924 1.00 92.44 108 GLY A C 1
ATOM 803 O O . GLY A 1 108 ? 4.913 -5.801 5.144 1.00 92.44 108 GLY A O 1
ATOM 804 N N . SER A 1 109 ? 6.470 -4.329 5.821 1.00 93.69 109 SER A N 1
ATOM 805 C CA . SER A 1 109 ? 6.585 -4.863 7.187 1.00 93.69 109 SER A CA 1
ATOM 806 C C . SER A 1 109 ? 6.185 -3.804 8.204 1.00 93.69 109 SER A C 1
ATOM 808 O O . SER A 1 109 ? 6.713 -2.695 8.189 1.00 93.69 109 SER A O 1
ATOM 810 N N . PHE A 1 110 ? 5.253 -4.135 9.093 1.00 90.50 110 PHE A N 1
ATOM 811 C CA . PHE A 1 110 ? 4.781 -3.237 10.144 1.00 90.50 110 PHE A CA 1
ATOM 812 C C . PHE A 1 110 ? 4.469 -4.024 11.418 1.00 90.50 110 PHE A C 1
ATOM 814 O O . PHE A 1 110 ? 4.201 -5.226 11.368 1.00 90.50 110 PHE A O 1
ATOM 821 N N . SER A 1 111 ? 4.492 -3.337 12.558 1.00 89.44 111 SER A N 1
ATOM 822 C CA . SER A 1 111 ? 4.109 -3.910 13.848 1.00 89.44 111 SER A CA 1
ATOM 823 C C . SER A 1 111 ? 2.767 -3.345 14.281 1.00 89.44 111 SER A C 1
ATOM 825 O O . SER A 1 111 ? 2.480 -2.166 14.075 1.00 89.44 111 SER A O 1
ATOM 827 N N . PHE A 1 112 ? 1.956 -4.158 14.944 1.00 83.44 112 PHE A N 1
ATOM 828 C CA . PHE A 1 112 ? 0.756 -3.687 15.617 1.00 83.44 112 PHE A CA 1
ATOM 829 C C . PHE A 1 112 ? 0.657 -4.332 16.993 1.00 83.44 112 PHE A C 1
ATOM 831 O O . PHE A 1 112 ? 1.057 -5.479 17.186 1.00 83.44 112 PHE A O 1
ATOM 838 N N . THR A 1 113 ? 0.142 -3.571 17.953 1.00 76.44 113 THR A N 1
ATOM 839 C CA . THR A 1 113 ? -0.218 -4.107 19.262 1.00 76.44 113 THR A CA 1
ATOM 840 C C . THR A 1 113 ? -1.692 -4.459 19.213 1.00 76.44 113 THR A C 1
ATOM 842 O O . THR A 1 113 ? -2.525 -3.585 18.972 1.00 76.44 113 THR A O 1
ATOM 845 N N . GLU A 1 114 ? -2.019 -5.727 19.432 1.00 66.00 114 GLU A N 1
ATOM 846 C CA . GLU A 1 114 ? -3.398 -6.120 19.687 1.00 66.00 114 GLU A CA 1
ATOM 847 C C . GLU A 1 114 ? -3.798 -5.607 21.072 1.00 66.00 114 GLU A C 1
ATOM 849 O O . GLU A 1 114 ? -3.256 -6.035 22.091 1.00 66.00 114 GLU A O 1
ATOM 854 N N . THR A 1 115 ? -4.733 -4.663 21.130 1.00 59.97 115 THR A N 1
ATOM 855 C CA . THR A 1 115 ? -5.405 -4.347 22.388 1.00 59.97 115 THR A CA 1
ATOM 856 C C . THR A 1 115 ? -6.480 -5.407 22.592 1.00 59.97 115 THR A C 1
ATOM 858 O O . THR A 1 115 ? -7.533 -5.345 21.962 1.00 59.97 115 THR A O 1
ATOM 861 N N . SER A 1 116 ? -6.206 -6.407 23.431 1.00 49.41 116 SER A N 1
ATOM 862 C CA . SER A 1 116 ? -7.230 -7.361 23.861 1.00 49.41 116 SER A CA 1
ATOM 863 C C . SER A 1 116 ? -8.325 -6.601 24.620 1.00 49.41 116 SER A C 1
ATOM 865 O O . SER A 1 116 ? -8.039 -5.976 25.642 1.00 49.41 116 SER A O 1
ATOM 867 N N . THR A 1 117 ? -9.547 -6.612 24.088 1.00 50.44 117 THR A N 1
ATOM 868 C CA . THR A 1 117 ? -10.765 -6.131 24.763 1.00 50.44 117 THR A CA 1
ATOM 869 C C . THR A 1 117 ? -11.414 -7.238 25.568 1.00 50.44 117 THR A C 1
ATOM 871 O O . THR A 1 117 ? -11.523 -8.350 25.002 1.00 50.44 117 THR A O 1
#